Protein AF-A0A6N1VLI1-F1 (afdb_monomer_lite)

Organism: NCBI:txid2742145

Sequence (62 aa):
MTGTGYLTGNHAVAAIVLWAGGQFNTKEIADLLNVREDAVCRTLHLAKEGARADARRRGDDG

Secondary structure (DSSP, 8-state):
----PPP-HHHHHHHHHHHHTTS--HHHHHHHHT--HHHHHHHHHHHHHHHHHHHHHTTS--

pLDDT: mean 79.47, std 15.23, range [41.97, 92.75]

Radius of gyration: 13.53 Å; chains: 1; bounding box: 43×21×28 Å

Structure (mmCIF, N/CA/C/O backbone):
data_AF-A0A6N1VLI1-F1
#
_entry.id   AF-A0A6N1VLI1-F1
#
loop_
_atom_site.group_PDB
_atom_site.id
_atom_site.type_symbol
_atom_site.label_atom_id
_atom_site.label_alt_id
_atom_site.label_comp_id
_atom_site.label_asym_id
_atom_site.label_entity_id
_atom_site.label_seq_id
_atom_site.pdbx_PDB_ins_code
_atom_site.Cartn_x
_atom_site.Cartn_y
_atom_site.Cartn_z
_atom_site.occupancy
_atom_site.B_iso_or_equiv
_atom_site.auth_seq_id
_atom_site.auth_comp_id
_atom_site.auth_asym_id
_atom_site.auth_atom_id
_atom_site.pdbx_PDB_model_num
ATOM 1 N N . MET A 1 1 ? -8.839 13.269 16.818 1.00 41.97 1 MET A N 1
ATOM 2 C CA . MET A 1 1 ? -8.402 11.888 16.513 1.00 41.97 1 MET A CA 1
ATOM 3 C C . MET A 1 1 ? -7.674 11.891 15.171 1.00 41.97 1 MET A C 1
ATOM 5 O O . MET A 1 1 ? -8.286 11.690 14.130 1.00 41.97 1 MET A O 1
ATOM 9 N N . THR A 1 2 ? -6.385 12.229 15.168 1.00 43.41 2 THR A N 1
ATOM 10 C CA . THR A 1 2 ? -5.571 12.372 13.949 1.00 43.41 2 THR A CA 1
ATOM 11 C C . THR A 1 2 ? -4.986 11.017 13.559 1.00 43.41 2 THR A C 1
ATOM 13 O O . THR A 1 2 ? -3.823 10.723 13.813 1.00 43.41 2 THR A O 1
ATOM 16 N N . GLY A 1 3 ? -5.817 10.157 12.972 1.00 46.47 3 GLY A N 1
ATOM 17 C CA . GLY A 1 3 ? -5.374 8.901 12.366 1.00 46.47 3 GLY A CA 1
ATOM 18 C C . GLY A 1 3 ? -4.705 9.148 11.014 1.00 46.47 3 GLY A C 1
ATOM 19 O O . GLY A 1 3 ? -5.231 8.733 9.987 1.00 46.47 3 GLY A O 1
ATOM 20 N N . THR A 1 4 ? -3.581 9.865 10.994 1.00 54.97 4 THR A N 1
ATOM 21 C CA . THR A 1 4 ? -2.700 10.029 9.822 1.00 54.97 4 THR A CA 1
ATOM 22 C C . THR A 1 4 ? -1.628 8.936 9.816 1.00 54.97 4 THR A C 1
ATOM 24 O O . THR A 1 4 ? -0.445 9.217 9.652 1.00 54.97 4 THR A O 1
ATOM 27 N N . GLY A 1 5 ? -2.023 7.693 10.094 1.00 69.75 5 GLY A N 1
ATOM 28 C CA . GLY A 1 5 ? -1.109 6.554 10.158 1.00 69.75 5 GLY A CA 1
ATOM 29 C C . GLY A 1 5 ? -1.054 5.824 8.822 1.00 69.75 5 GLY A C 1
ATOM 30 O O . GLY A 1 5 ? -2.093 5.536 8.234 1.00 69.75 5 GLY A O 1
ATOM 31 N N . TYR A 1 6 ? 0.152 5.532 8.344 1.00 77.38 6 TYR A N 1
ATOM 32 C CA . TYR A 1 6 ? 0.388 4.511 7.322 1.00 77.38 6 TYR A CA 1
ATOM 33 C C . TYR A 1 6 ? 0.097 3.119 7.901 1.00 77.38 6 TYR A C 1
ATOM 35 O O . TYR A 1 6 ? 0.141 2.912 9.117 1.00 77.38 6 TYR A O 1
ATOM 43 N N . LEU A 1 7 ? -0.188 2.152 7.030 1.00 84.19 7 LEU A N 1
ATOM 44 C CA . LEU A 1 7 ? -0.241 0.747 7.425 1.00 84.19 7 LEU A CA 1
ATOM 45 C C . LEU A 1 7 ? 1.136 0.298 7.924 1.00 84.19 7 LEU A C 1
ATOM 47 O O . LEU A 1 7 ? 2.163 0.693 7.370 1.00 84.19 7 LEU A O 1
ATOM 51 N N . THR A 1 8 ? 1.145 -0.566 8.938 1.00 82.62 8 THR A N 1
ATOM 52 C CA . THR A 1 8 ? 2.357 -1.175 9.503 1.00 82.62 8 THR A CA 1
ATOM 53 C C . THR A 1 8 ? 2.199 -2.691 9.645 1.00 82.62 8 THR A C 1
ATOM 55 O O . THR A 1 8 ? 1.080 -3.216 9.623 1.00 82.62 8 THR A O 1
ATOM 58 N N . GLY A 1 9 ? 3.322 -3.399 9.772 1.00 86.94 9 GLY A N 1
ATOM 59 C CA . GLY A 1 9 ? 3.370 -4.851 9.953 1.00 86.94 9 GLY A CA 1
ATOM 60 C C . GLY A 1 9 ? 2.677 -5.620 8.823 1.00 86.94 9 GLY A C 1
ATOM 61 O O . GLY A 1 9 ? 2.797 -5.273 7.647 1.00 86.94 9 GLY A O 1
ATOM 62 N N . ASN A 1 10 ? 1.923 -6.659 9.186 1.00 90.00 10 ASN A N 1
ATOM 63 C CA . ASN A 1 10 ? 1.267 -7.562 8.236 1.00 90.00 10 ASN A CA 1
ATOM 64 C C . ASN A 1 10 ? 0.259 -6.855 7.316 1.00 90.00 10 ASN A C 1
ATOM 66 O O . ASN A 1 10 ? 0.157 -7.225 6.151 1.00 90.00 10 ASN A O 1
ATOM 70 N N . HIS A 1 11 ? -0.439 -5.818 7.793 1.00 88.69 11 HIS A N 1
ATOM 71 C CA . HIS A 1 11 ? -1.387 -5.064 6.965 1.00 88.69 11 HIS A CA 1
ATOM 72 C C . HIS A 1 11 ? -0.679 -4.297 5.842 1.00 88.69 11 HIS A C 1
ATOM 74 O O . HIS A 1 11 ? -1.166 -4.267 4.715 1.00 88.69 11 HIS A O 1
ATOM 80 N N . ALA A 1 12 ? 0.492 -3.714 6.119 1.00 89.69 12 ALA A N 1
ATOM 81 C CA . ALA A 1 12 ? 1.280 -3.034 5.091 1.00 89.69 12 ALA A CA 1
ATOM 82 C C . ALA A 1 12 ? 1.746 -4.014 4.012 1.00 89.69 12 ALA A C 1
ATOM 84 O O . ALA A 1 12 ? 1.602 -3.742 2.822 1.00 89.69 12 ALA A O 1
ATOM 85 N N . VAL A 1 13 ? 2.257 -5.174 4.433 1.00 90.31 13 VAL A N 1
ATOM 86 C CA . VAL A 1 13 ? 2.730 -6.219 3.518 1.00 90.31 13 VAL A CA 1
ATOM 87 C C . VAL A 1 13 ? 1.581 -6.755 2.667 1.00 90.31 13 VAL A C 1
ATOM 89 O O . VAL A 1 13 ? 1.709 -6.806 1.447 1.00 90.31 13 VAL A O 1
ATOM 92 N N . ALA A 1 14 ? 0.442 -7.088 3.279 1.00 92.75 14 ALA A N 1
ATOM 93 C CA . ALA A 1 14 ? -0.733 -7.565 2.557 1.00 92.75 14 ALA A CA 1
ATOM 94 C C . ALA A 1 14 ? -1.214 -6.539 1.518 1.00 92.75 14 ALA A C 1
ATOM 96 O O . ALA A 1 14 ? -1.434 -6.902 0.366 1.00 92.75 14 ALA A O 1
ATOM 97 N N . ALA A 1 15 ? -1.288 -5.254 1.880 1.00 91.88 15 ALA A N 1
ATOM 98 C CA . ALA A 1 15 ? -1.671 -4.196 0.948 1.00 91.88 15 ALA A CA 1
ATOM 99 C C . ALA A 1 15 ? -0.711 -4.074 -0.248 1.00 91.88 15 ALA A C 1
ATOM 101 O O . ALA A 1 15 ? -1.165 -3.963 -1.385 1.00 91.88 15 ALA A O 1
ATOM 102 N N . ILE A 1 16 ? 0.605 -4.124 -0.010 1.00 90.19 16 ILE A N 1
ATOM 103 C CA . ILE A 1 16 ? 1.618 -4.044 -1.075 1.00 90.19 16 ILE A CA 1
ATOM 104 C C . ILE A 1 16 ? 1.523 -5.253 -2.008 1.00 90.19 16 ILE A C 1
ATOM 106 O O . ILE A 1 16 ? 1.554 -5.078 -3.223 1.00 90.19 16 ILE A O 1
ATOM 110 N N . VAL A 1 17 ? 1.378 -6.464 -1.463 1.00 90.94 17 VAL A N 1
ATOM 111 C CA . VAL A 1 17 ? 1.287 -7.701 -2.256 1.00 90.94 17 VAL A CA 1
ATOM 112 C C . VAL A 1 17 ? 0.007 -7.731 -3.094 1.00 90.94 17 VAL A C 1
ATOM 114 O O . VAL A 1 17 ? 0.068 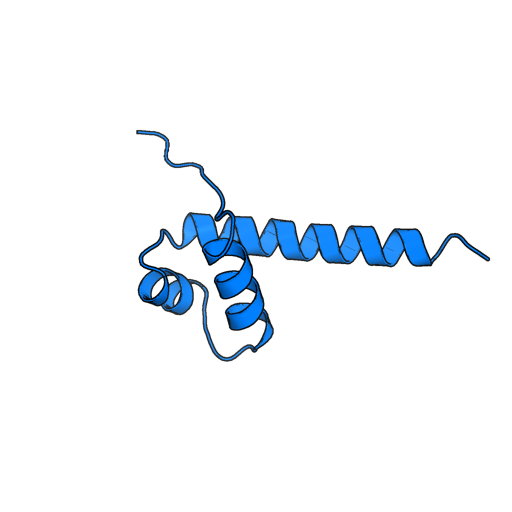-8.030 -4.285 1.00 90.94 17 VAL A O 1
ATOM 117 N N . LEU A 1 18 ? -1.139 -7.370 -2.506 1.00 91.31 18 LEU A N 1
ATOM 118 C CA . LEU A 1 18 ? -2.420 -7.305 -3.218 1.00 91.31 18 LEU A CA 1
ATOM 119 C C . LEU A 1 18 ? -2.387 -6.268 -4.346 1.00 91.31 18 LEU A C 1
ATOM 121 O O . LEU A 1 18 ? -2.843 -6.545 -5.455 1.00 91.31 18 LEU A O 1
ATOM 125 N N . TRP A 1 19 ? -1.808 -5.094 -4.080 1.00 90.69 19 TRP A N 1
ATOM 126 C CA . TRP A 1 19 ? -1.663 -4.041 -5.081 1.00 90.69 19 TRP A CA 1
ATOM 127 C C . TRP A 1 19 ? -0.674 -4.423 -6.189 1.00 90.69 19 TRP A C 1
ATOM 129 O O . TRP A 1 19 ? -0.953 -4.194 -7.364 1.00 90.69 19 TRP A O 1
ATOM 139 N N . ALA A 1 20 ? 0.449 -5.062 -5.843 1.00 87.12 20 ALA A N 1
ATOM 140 C CA . ALA A 1 20 ? 1.431 -5.549 -6.812 1.00 87.12 20 ALA A CA 1
ATOM 141 C C . ALA A 1 20 ? 0.859 -6.629 -7.746 1.00 87.12 20 ALA A C 1
ATOM 143 O O . ALA A 1 20 ? 1.304 -6.744 -8.886 1.00 87.12 20 ALA A O 1
ATOM 144 N N . GLY A 1 21 ? -0.149 -7.384 -7.295 1.00 86.88 21 GLY A N 1
ATOM 145 C CA . GLY A 1 21 ? -0.880 -8.337 -8.132 1.00 86.88 21 GLY A CA 1
ATOM 146 C C . GLY A 1 21 ? -1.770 -7.687 -9.201 1.00 86.88 21 GLY A C 1
ATOM 147 O O . GLY A 1 21 ? -2.190 -8.371 -10.128 1.00 86.88 21 GLY A O 1
ATOM 148 N N . GLY A 1 22 ? -2.080 -6.388 -9.093 1.00 88.25 22 GLY A N 1
ATOM 149 C CA . GLY A 1 22 ? -2.867 -5.638 -10.084 1.00 88.25 22 GLY A CA 1
ATOM 150 C C . GLY A 1 22 ? -4.355 -6.007 -10.172 1.00 88.25 22 GLY A C 1
ATOM 151 O O . GLY A 1 22 ? -5.078 -5.421 -10.972 1.00 88.25 22 GLY A O 1
ATOM 152 N N . GLN A 1 23 ? -4.826 -6.957 -9.359 1.00 88.31 23 GLN A N 1
ATOM 153 C CA . GLN A 1 23 ? -6.224 -7.402 -9.342 1.00 88.31 23 GLN A CA 1
ATOM 154 C C . GLN A 1 23 ? -7.105 -6.592 -8.382 1.00 88.31 23 GLN A C 1
ATOM 156 O O . GLN A 1 23 ? -8.322 -6.588 -8.535 1.00 88.31 23 GLN A O 1
ATOM 161 N N . PHE A 1 24 ? -6.504 -5.899 -7.409 1.00 89.81 24 PHE A N 1
ATOM 162 C CA . PHE A 1 24 ? -7.222 -5.168 -6.368 1.00 89.81 24 PHE A CA 1
ATOM 163 C C . PHE A 1 24 ? -6.910 -3.670 -6.414 1.00 89.81 24 PHE A C 1
ATOM 165 O O . PHE A 1 24 ? -5.749 -3.257 -6.441 1.00 89.81 24 PHE A O 1
ATOM 172 N N . ASN A 1 25 ? -7.961 -2.849 -6.366 1.00 90.19 25 ASN A N 1
ATOM 173 C CA . ASN A 1 25 ? -7.838 -1.399 -6.215 1.00 90.19 25 ASN A CA 1
ATOM 174 C C . ASN A 1 25 ? -7.637 -1.007 -4.745 1.00 90.19 25 ASN A C 1
ATOM 176 O O . ASN A 1 25 ? -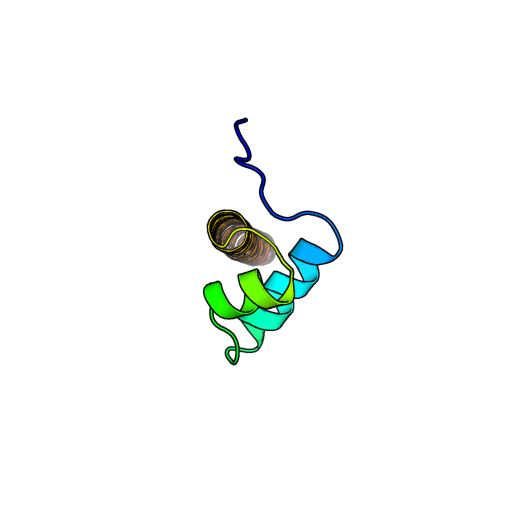7.993 -1.752 -3.836 1.00 90.19 25 ASN A O 1
ATOM 180 N N . THR A 1 26 ? -7.129 0.202 -4.492 1.00 88.69 26 THR A N 1
ATOM 181 C CA . THR A 1 26 ? -6.905 0.728 -3.129 1.00 88.69 26 THR A CA 1
ATOM 182 C C . THR A 1 26 ? -8.141 0.645 -2.236 1.00 88.69 26 THR A C 1
ATOM 184 O O . THR A 1 26 ? -8.002 0.357 -1.050 1.00 88.69 26 THR A O 1
ATOM 187 N N . LYS A 1 27 ? -9.334 0.834 -2.810 1.00 91.00 27 LYS A N 1
ATOM 188 C CA . LYS A 1 27 ? -10.616 0.710 -2.110 1.00 91.00 27 LYS A CA 1
ATOM 189 C C . LYS A 1 27 ? -10.932 -0.723 -1.683 1.00 91.00 27 LYS A C 1
ATOM 191 O O . LYS A 1 27 ? -11.305 -0.950 -0.542 1.00 91.00 27 LYS A O 1
ATOM 196 N N . GLU A 1 28 ? -10.738 -1.676 -2.590 1.00 92.62 28 GLU A N 1
ATOM 197 C CA . GLU A 1 28 ? -10.955 -3.109 -2.342 1.00 92.62 28 GLU A CA 1
ATOM 198 C C . GLU A 1 28 ? -9.991 -3.616 -1.265 1.00 92.62 28 GLU A C 1
ATOM 200 O O . GLU A 1 28 ? -10.377 -4.340 -0.356 1.00 92.62 28 GLU A O 1
ATOM 205 N N . ILE A 1 29 ? -8.729 -3.179 -1.330 1.00 91.12 29 ILE A N 1
ATOM 206 C CA . ILE A 1 29 ? -7.708 -3.497 -0.325 1.00 91.12 29 ILE A CA 1
ATOM 207 C C . ILE A 1 29 ? -8.087 -2.889 1.030 1.00 91.12 29 ILE A C 1
ATOM 209 O O . ILE A 1 29 ? -7.929 -3.540 2.059 1.00 91.12 29 ILE A O 1
ATOM 213 N N . ALA A 1 30 ? -8.585 -1.650 1.046 1.00 91.19 30 ALA A N 1
ATOM 214 C CA . ALA A 1 30 ? -9.027 -0.991 2.270 1.00 91.19 30 ALA A CA 1
ATOM 215 C C . ALA A 1 30 ? -10.184 -1.745 2.940 1.00 91.19 30 ALA A C 1
ATOM 217 O O . ALA A 1 30 ? -10.150 -1.947 4.152 1.00 91.19 30 ALA A O 1
ATOM 218 N N . ASP A 1 31 ? -11.154 -2.203 2.149 1.00 91.75 31 ASP A N 1
ATOM 219 C CA . ASP A 1 31 ? -12.292 -2.991 2.624 1.00 91.75 31 ASP A CA 1
ATOM 220 C C . ASP A 1 31 ? -11.850 -4.364 3.159 1.00 91.75 31 ASP A C 1
ATOM 222 O O . ASP A 1 31 ? -12.130 -4.700 4.310 1.00 91.75 31 ASP A O 1
ATOM 226 N N . LEU A 1 32 ? -11.030 -5.096 2.393 1.00 91.19 32 LEU A N 1
ATOM 227 C CA . LEU A 1 32 ? -10.477 -6.403 2.778 1.00 91.19 32 LEU A CA 1
ATOM 228 C C . LEU A 1 32 ? -9.688 -6.368 4.090 1.00 91.19 32 LEU A C 1
ATOM 230 O O . LEU A 1 32 ? -9.778 -7.289 4.901 1.00 91.19 32 LEU A O 1
ATOM 234 N N . LEU A 1 33 ? -8.876 -5.327 4.282 1.00 88.06 33 LEU A N 1
ATOM 235 C CA . LEU A 1 33 ? -8.049 -5.169 5.478 1.00 88.06 33 LEU A CA 1
ATOM 236 C C . LEU A 1 33 ? -8.792 -4.439 6.610 1.00 88.06 33 LEU A C 1
ATOM 238 O O . LEU A 1 33 ? -8.241 -4.320 7.702 1.00 88.06 33 LEU A O 1
ATOM 242 N N . ASN A 1 34 ? -10.019 -3.959 6.371 1.00 88.25 34 ASN A N 1
ATOM 243 C CA . ASN A 1 34 ? -10.794 -3.120 7.288 1.00 88.25 34 ASN A CA 1
ATOM 244 C C . ASN A 1 34 ? -9.997 -1.891 7.775 1.00 88.25 34 ASN A C 1
ATOM 246 O O . ASN A 1 34 ? -9.912 -1.573 8.964 1.00 88.25 34 ASN A O 1
ATOM 250 N N . VAL A 1 35 ? -9.348 -1.215 6.826 1.00 86.88 35 VAL A N 1
ATOM 251 C CA . VAL A 1 35 ? -8.497 -0.041 7.050 1.00 86.88 35 VAL A CA 1
ATOM 252 C C . VAL A 1 35 ? -8.958 1.136 6.199 1.00 86.88 35 VAL A C 1
ATOM 254 O O . VAL A 1 35 ? -9.798 1.028 5.314 1.00 86.88 35 VAL A O 1
ATOM 257 N N . ARG A 1 36 ? -8.397 2.316 6.465 1.00 87.19 36 ARG A N 1
ATOM 258 C CA . ARG A 1 36 ? -8.693 3.524 5.689 1.00 87.19 36 ARG A CA 1
ATOM 259 C C . ARG A 1 36 ? -7.953 3.482 4.356 1.00 87.19 36 ARG A C 1
ATOM 261 O O . ARG A 1 36 ? -6.740 3.291 4.340 1.00 87.19 36 ARG A O 1
ATOM 268 N N . GLU A 1 37 ? -8.654 3.778 3.267 1.00 87.88 37 GLU A N 1
ATOM 269 C CA . GLU A 1 37 ? -8.059 3.900 1.926 1.00 87.88 37 GLU A CA 1
ATOM 270 C C . GLU A 1 37 ? -6.883 4.890 1.895 1.00 87.88 37 GLU A C 1
ATOM 272 O O . GLU A 1 37 ? -5.850 4.618 1.289 1.00 87.88 37 GLU A O 1
ATOM 277 N N . ASP A 1 38 ? -6.991 5.990 2.643 1.00 88.62 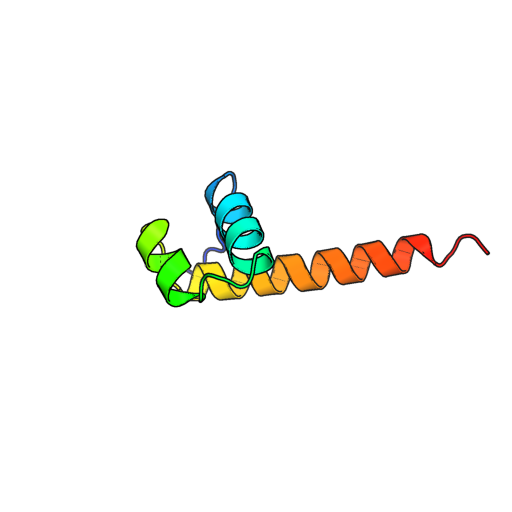38 ASP A N 1
ATOM 278 C CA . ASP A 1 38 ? -5.931 6.992 2.808 1.00 88.62 38 ASP A CA 1
ATOM 279 C C . ASP A 1 38 ? -4.612 6.378 3.328 1.00 88.62 38 ASP A C 1
ATOM 281 O O . ASP A 1 38 ? -3.518 6.720 2.872 1.00 88.62 38 ASP A O 1
ATOM 285 N N . ALA A 1 39 ? -4.714 5.420 4.258 1.00 88.00 39 ALA A N 1
ATOM 286 C CA . ALA A 1 39 ? -3.565 4.710 4.813 1.00 88.00 39 ALA A CA 1
ATOM 287 C C . ALA A 1 39 ? -2.950 3.750 3.786 1.00 88.00 39 ALA A C 1
ATOM 289 O O . ALA A 1 39 ? -1.725 3.689 3.674 1.00 88.00 39 ALA A O 1
ATOM 290 N N . VAL A 1 40 ? -3.785 3.058 2.999 1.00 89.94 40 VAL A N 1
ATOM 291 C CA . VAL A 1 40 ? -3.341 2.191 1.893 1.00 89.94 40 VAL A CA 1
ATOM 292 C C . VAL A 1 40 ? -2.574 3.019 0.863 1.00 89.94 40 VAL A C 1
ATOM 294 O O . VAL A 1 40 ? -1.434 2.694 0.537 1.00 89.94 40 VAL A O 1
ATOM 297 N N . CYS A 1 41 ? -3.159 4.127 0.399 1.00 90.19 41 CYS A N 1
ATOM 298 C CA . CYS A 1 41 ? -2.563 4.998 -0.611 1.00 90.19 41 CYS A CA 1
ATOM 299 C C . CYS A 1 41 ? -1.188 5.525 -0.170 1.00 90.19 41 CYS A C 1
ATOM 301 O O . CYS A 1 41 ? -0.215 5.425 -0.921 1.00 90.19 41 CYS A O 1
ATOM 303 N N . ARG A 1 42 ? -1.066 6.001 1.078 1.00 87.94 42 ARG A N 1
ATOM 304 C CA . ARG A 1 42 ? 0.221 6.446 1.641 1.00 87.94 42 ARG A CA 1
ATOM 305 C C . ARG A 1 42 ? 1.251 5.325 1.743 1.00 87.94 42 ARG A C 1
ATOM 307 O O . ARG A 1 42 ? 2.400 5.536 1.361 1.00 87.94 42 ARG A O 1
ATOM 314 N N . THR A 1 43 ? 0.864 4.148 2.234 1.00 89.62 43 THR A N 1
ATOM 315 C CA . THR A 1 43 ? 1.779 3.001 2.342 1.00 89.62 43 THR A CA 1
ATOM 316 C C . THR A 1 43 ? 2.277 2.550 0.975 1.00 89.62 43 THR A C 1
ATOM 318 O O . THR A 1 43 ? 3.470 2.303 0.819 1.00 89.62 43 THR A O 1
ATOM 321 N N . LEU A 1 44 ? 1.401 2.493 -0.031 1.00 88.56 44 LEU A N 1
ATOM 322 C CA . LEU A 1 44 ? 1.792 2.149 -1.398 1.00 88.56 44 LEU A CA 1
ATOM 323 C C . LEU A 1 44 ? 2.729 3.197 -2.002 1.00 88.56 44 LEU A C 1
ATOM 325 O O . LEU A 1 44 ? 3.697 2.837 -2.671 1.00 88.56 44 LEU A O 1
ATOM 329 N N . HIS A 1 45 ? 2.484 4.484 -1.735 1.00 88.69 45 HIS A N 1
ATOM 330 C CA . HIS A 1 45 ? 3.374 5.560 -2.169 1.00 88.69 45 HIS A CA 1
ATOM 331 C C . HIS A 1 45 ? 4.779 5.378 -1.582 1.00 88.69 45 HIS A C 1
ATOM 333 O O . HIS A 1 45 ? 5.755 5.340 -2.330 1.00 88.69 45 HIS A O 1
ATOM 339 N N . LEU A 1 46 ? 4.869 5.156 -0.266 1.00 85.19 46 LEU A N 1
ATOM 340 C CA . LEU A 1 46 ? 6.130 4.903 0.435 1.00 85.19 46 LEU A CA 1
ATOM 341 C C . LEU A 1 46 ? 6.834 3.641 -0.074 1.00 85.19 46 LEU A C 1
ATOM 343 O O . LEU A 1 46 ? 8.040 3.664 -0.306 1.00 85.19 46 LEU A O 1
ATOM 347 N N . ALA A 1 47 ? 6.094 2.552 -0.290 1.00 86.31 47 ALA A N 1
ATOM 348 C CA . ALA A 1 47 ? 6.647 1.311 -0.825 1.00 86.31 47 ALA A CA 1
ATOM 349 C C . ALA A 1 47 ? 7.231 1.513 -2.233 1.00 86.31 47 ALA A C 1
ATOM 351 O O . ALA A 1 47 ? 8.327 1.031 -2.526 1.00 86.31 47 ALA A O 1
ATOM 352 N N . LYS A 1 48 ? 6.542 2.279 -3.091 1.00 84.50 48 LYS A N 1
ATOM 353 C CA . LYS A 1 48 ? 7.002 2.590 -4.452 1.00 84.50 48 LYS A CA 1
ATOM 354 C C . LYS A 1 48 ? 8.244 3.485 -4.449 1.00 84.50 48 LYS A C 1
ATOM 356 O O . LYS A 1 48 ? 9.155 3.273 -5.250 1.00 84.50 48 LYS A O 1
ATOM 361 N N . GLU A 1 49 ? 8.307 4.462 -3.548 1.00 82.94 49 GLU A N 1
ATOM 362 C CA . GLU A 1 49 ? 9.492 5.309 -3.378 1.00 82.94 49 GLU A CA 1
ATOM 363 C C . GLU A 1 49 ? 10.684 4.542 -2.799 1.00 82.94 49 GLU A C 1
ATOM 365 O O . GLU A 1 49 ? 11.798 4.686 -3.305 1.00 82.94 49 GLU A O 1
ATOM 370 N N . GLY A 1 50 ? 10.455 3.672 -1.812 1.00 76.62 50 GLY A N 1
ATOM 371 C CA . GLY A 1 50 ? 11.479 2.795 -1.243 1.00 76.62 50 GLY A CA 1
ATOM 372 C C . GLY A 1 50 ? 12.065 1.830 -2.277 1.00 76.62 50 GLY A C 1
ATOM 373 O O . GLY A 1 50 ? 13.285 1.743 -2.408 1.00 76.62 50 GLY A O 1
ATOM 374 N N . ALA A 1 51 ? 11.218 1.186 -3.087 1.00 72.69 51 ALA A 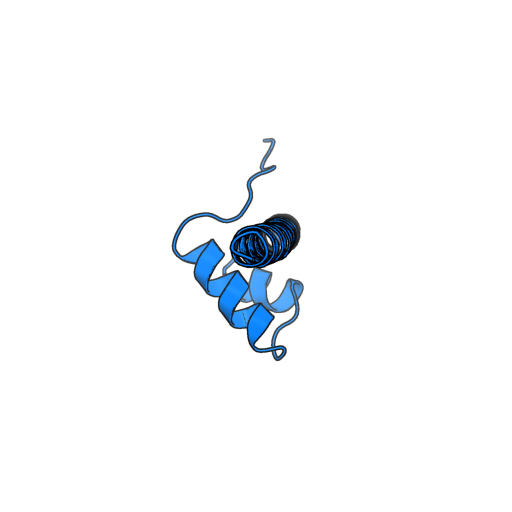N 1
ATOM 375 C CA . ALA A 1 51 ? 11.665 0.320 -4.182 1.00 72.69 51 ALA A CA 1
ATOM 376 C C . ALA A 1 51 ? 12.512 1.083 -5.220 1.00 72.69 51 ALA A C 1
ATOM 378 O O . ALA A 1 51 ? 13.515 0.574 -5.723 1.00 72.69 51 ALA A O 1
ATOM 379 N N . ARG A 1 52 ? 12.152 2.341 -5.513 1.00 66.56 52 ARG A N 1
ATOM 380 C CA . ARG A 1 52 ? 12.930 3.206 -6.414 1.00 66.56 52 ARG A CA 1
ATOM 381 C C . ARG A 1 52 ? 14.257 3.663 -5.798 1.00 66.56 52 ARG A C 1
ATOM 383 O O . ARG 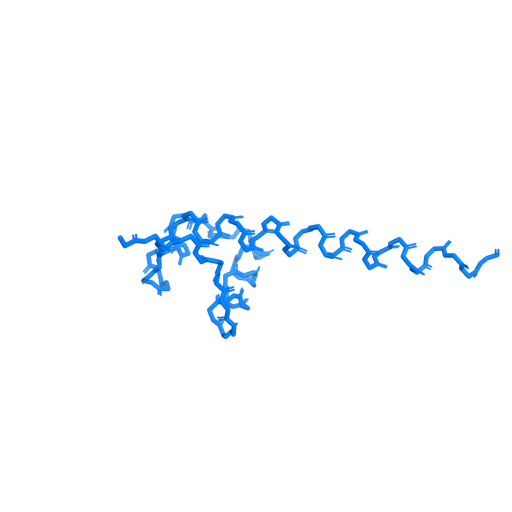A 1 52 ? 15.211 3.902 -6.537 1.00 66.56 52 ARG A O 1
ATOM 390 N N . ALA A 1 53 ? 14.322 3.838 -4.481 1.00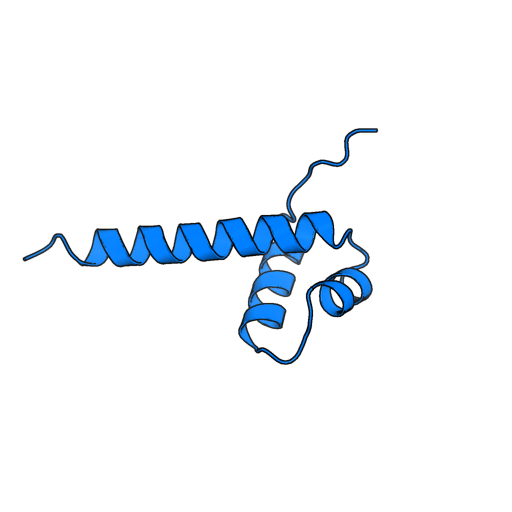 62.59 53 ALA A N 1
ATOM 391 C CA . ALA A 1 53 ? 15.557 4.182 -3.781 1.00 62.59 53 ALA A CA 1
ATOM 392 C C . ALA A 1 53 ? 16.549 3.005 -3.761 1.00 62.59 53 ALA A C 1
ATOM 394 O O . ALA A 1 53 ? 17.737 3.217 -4.002 1.00 62.59 53 ALA A O 1
ATOM 395 N N . ASP A 1 54 ? 16.064 1.775 -3.562 1.00 57.72 54 ASP A N 1
ATOM 396 C CA . ASP A 1 54 ? 16.886 0.555 -3.595 1.00 57.72 54 ASP A CA 1
ATOM 397 C C . ASP A 1 54 ? 17.495 0.297 -4.984 1.00 57.72 54 ASP A C 1
ATOM 399 O O . ASP A 1 54 ? 18.707 0.109 -5.115 1.00 57.72 54 ASP A O 1
ATOM 403 N N . ALA A 1 55 ? 16.691 0.435 -6.045 1.00 59.97 55 ALA A N 1
ATOM 404 C CA . ALA A 1 55 ? 17.160 0.293 -7.425 1.00 59.97 55 ALA A CA 1
ATOM 405 C C . ALA A 1 55 ? 18.303 1.264 -7.783 1.00 59.97 55 ALA A C 1
ATOM 407 O O . ALA A 1 55 ? 19.142 0.945 -8.622 1.00 59.97 55 ALA A O 1
ATOM 408 N N . ARG A 1 56 ? 18.362 2.440 -7.141 1.00 58.28 56 ARG A N 1
ATOM 409 C CA . ARG A 1 56 ? 19.429 3.426 -7.365 1.00 58.28 56 ARG A CA 1
ATOM 410 C C . ARG A 1 56 ? 20.717 3.124 -6.605 1.00 58.28 56 ARG A C 1
ATOM 412 O O . ARG A 1 56 ? 21.773 3.505 -7.089 1.00 58.28 56 ARG A O 1
ATOM 419 N N . ARG A 1 57 ? 20.665 2.416 -5.472 1.00 58.88 57 ARG A N 1
ATOM 420 C CA . ARG A 1 57 ? 21.884 1.980 -4.764 1.00 58.88 57 ARG A CA 1
ATOM 421 C C . ARG A 1 57 ? 22.590 0.803 -5.432 1.00 58.88 57 ARG A C 1
ATOM 423 O O . ARG A 1 57 ? 23.786 0.648 -5.249 1.00 58.88 57 ARG A O 1
ATOM 430 N N . ARG A 1 58 ? 21.879 -0.008 -6.219 1.00 55.53 58 ARG A N 1
ATOM 431 C CA . ARG A 1 58 ? 22.482 -1.095 -7.013 1.00 55.53 58 ARG A CA 1
ATOM 432 C C . ARG A 1 58 ? 23.182 -0.627 -8.295 1.00 55.53 58 ARG A C 1
ATOM 434 O O . ARG A 1 58 ? 23.783 -1.452 -8.969 1.00 55.53 58 ARG A O 1
ATOM 441 N N . GLY A 1 59 ? 23.080 0.657 -8.645 1.00 56.94 59 GLY A N 1
ATOM 442 C CA . GLY A 1 59 ? 23.681 1.231 -9.853 1.00 56.94 59 GLY A CA 1
ATOM 443 C C . GLY A 1 59 ? 24.993 1.992 -9.634 1.00 56.94 59 GLY A C 1
ATOM 444 O O . GLY A 1 59 ? 25.451 2.615 -10.581 1.00 56.94 59 GLY A O 1
ATOM 445 N N . ASP A 1 60 ? 25.559 1.977 -8.423 1.00 52.75 60 ASP A N 1
ATOM 446 C CA . ASP A 1 60 ? 26.760 2.751 -8.042 1.00 52.75 60 ASP A CA 1
ATOM 447 C C . ASP A 1 60 ? 28.002 1.861 -7.800 1.00 52.75 60 ASP A C 1
ATOM 449 O O . ASP A 1 60 ? 28.952 2.278 -7.153 1.00 52.75 60 ASP A O 1
ATOM 453 N N . ASP A 1 61 ? 28.002 0.622 -8.310 1.00 49.62 61 ASP A N 1
ATOM 454 C CA . ASP A 1 61 ? 29.156 -0.302 -8.275 1.00 49.62 61 ASP A CA 1
ATOM 455 C C . ASP A 1 61 ? 29.672 -0.564 -9.705 1.00 49.62 61 ASP A C 1
ATOM 457 O O . ASP A 1 61 ? 29.678 -1.694 -10.194 1.00 49.62 61 ASP A O 1
ATOM 461 N N . GLY A 1 62 ? 29.995 0.514 -10.428 1.00 47.72 62 GLY A N 1
ATOM 462 C CA . GLY A 1 62 ? 30.509 0.483 -11.803 1.00 47.72 62 GLY A CA 1
ATOM 463 C C . GLY A 1 62 ? 31.725 1.372 -11.984 1.00 47.72 62 GLY A C 1
ATOM 464 O O . GLY A 1 62 ? 31.613 2.570 -11.645 1.00 47.72 62 GLY A O 1
#

Foldseek 3Di:
DPPQAADDDPLLVQLLVVVVVVPDDLVRSCVVSVHDSSNSVVSNVVVVVVVVVVVVVVPPPD